Protein AF-A0A379ZJM3-F1 (afdb_monomer_lite)

Structure (mmCIF, N/CA/C/O backbone):
data_AF-A0A379ZJM3-F1
#
_entry.id   AF-A0A379ZJM3-F1
#
loop_
_atom_site.group_PDB
_atom_site.id
_atom_site.type_symbol
_atom_site.label_atom_id
_atom_site.label_alt_id
_atom_site.label_comp_id
_atom_site.label_asym_id
_atom_site.label_entity_id
_atom_site.label_seq_id
_atom_site.pdbx_PDB_ins_code
_atom_site.Cartn_x
_atom_site.Cartn_y
_atom_site.Cartn_z
_atom_site.occupancy
_atom_site.B_iso_or_equiv
_atom_site.auth_seq_id
_atom_site.auth_comp_id
_atom_site.auth_asym_id
_atom_site.auth_atom_id
_atom_site.pdbx_PDB_model_num
ATOM 1 N N . MET A 1 1 ? -1.867 11.085 25.553 1.00 78.88 1 MET A N 1
ATOM 2 C CA . MET A 1 1 ? -3.100 10.285 25.477 1.00 78.88 1 MET A CA 1
ATOM 3 C C . MET A 1 1 ? -3.961 10.711 26.649 1.00 78.88 1 MET A C 1
ATOM 5 O O . MET A 1 1 ? -3.489 10.621 27.779 1.00 78.88 1 MET A O 1
ATOM 9 N N . GLN A 1 2 ? -5.119 11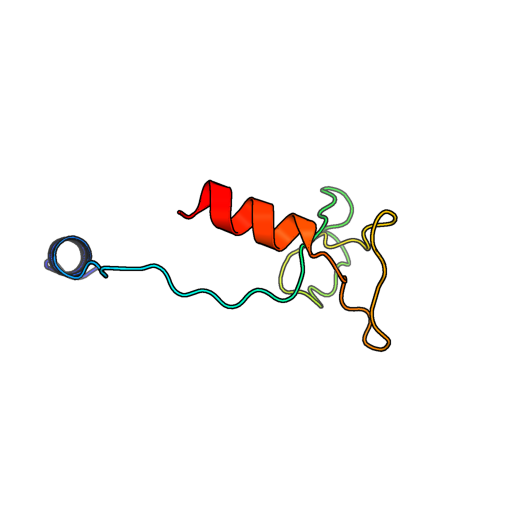.308 26.382 1.00 95.62 2 GLN A N 1
ATOM 10 C CA . GLN A 1 2 ? -6.080 11.685 27.415 1.00 95.62 2 GLN A CA 1
ATOM 11 C C . GLN A 1 2 ? -6.715 10.423 28.018 1.00 95.62 2 GLN A C 1
ATOM 13 O O . GLN A 1 2 ? -6.724 9.379 27.359 1.00 95.62 2 GLN A O 1
ATOM 18 N N . PRO A 1 3 ? -7.250 10.487 29.252 1.00 96.88 3 PRO A N 1
ATOM 19 C CA . PRO A 1 3 ? -7.751 9.305 29.955 1.00 96.88 3 PRO A CA 1
ATOM 20 C C . PRO A 1 3 ? -8.793 8.477 29.179 1.00 96.88 3 PRO A C 1
ATOM 22 O O . PRO A 1 3 ? -8.880 7.273 29.395 1.00 96.88 3 PRO A O 1
ATOM 25 N N . GLN A 1 4 ? -9.558 9.091 28.268 1.00 96.94 4 GLN A N 1
ATOM 26 C CA . GLN A 1 4 ? -10.636 8.440 27.510 1.00 96.94 4 GLN A CA 1
ATOM 27 C C . GLN A 1 4 ? -10.256 8.010 26.083 1.00 96.94 4 GLN A C 1
ATOM 29 O O . GLN A 1 4 ? -11.036 7.291 25.459 1.00 96.94 4 GLN A O 1
ATOM 34 N N . ASP A 1 5 ? -9.082 8.386 25.560 1.00 97.88 5 ASP A N 1
ATOM 35 C CA . ASP A 1 5 ? -8.728 8.151 24.146 1.00 97.88 5 ASP A CA 1
ATOM 36 C C . ASP A 1 5 ? -8.845 6.668 23.759 1.00 97.88 5 ASP A C 1
ATOM 38 O O . ASP A 1 5 ? -9.415 6.321 22.727 1.00 97.88 5 ASP A O 1
ATOM 42 N N . ALA A 1 6 ? -8.340 5.772 24.614 1.00 97.44 6 ALA A N 1
ATOM 43 C CA . ALA A 1 6 ? -8.342 4.336 24.346 1.00 97.44 6 ALA A CA 1
ATOM 44 C C . ALA A 1 6 ? -9.757 3.738 24.304 1.00 97.44 6 ALA A C 1
ATOM 46 O O . ALA A 1 6 ? -10.004 2.794 23.553 1.00 97.44 6 ALA A O 1
ATOM 47 N N . GLN A 1 7 ? -10.680 4.274 25.108 1.00 97.50 7 GLN A N 1
ATOM 48 C CA . GLN A 1 7 ? -12.074 3.839 25.106 1.00 97.50 7 GLN A CA 1
ATOM 49 C C . GLN A 1 7 ? -12.790 4.342 23.851 1.00 97.50 7 GLN A C 1
ATOM 51 O O . GLN A 1 7 ? -13.415 3.546 23.156 1.00 97.50 7 GLN A O 1
ATOM 56 N N . ILE A 1 8 ? -12.616 5.625 23.516 1.00 97.62 8 ILE A N 1
ATOM 57 C CA . ILE A 1 8 ? -13.216 6.245 22.326 1.00 97.62 8 ILE A CA 1
ATOM 58 C C . ILE A 1 8 ? -12.799 5.499 21.052 1.00 97.62 8 ILE A C 1
ATOM 60 O O . ILE A 1 8 ? -13.649 5.169 20.231 1.00 97.62 8 ILE A O 1
ATOM 64 N N . LEU A 1 9 ? -11.510 5.172 20.899 1.00 96.69 9 LEU A N 1
ATOM 65 C CA . LEU A 1 9 ? -11.017 4.424 19.734 1.00 96.69 9 LEU A CA 1
ATOM 66 C C . LEU A 1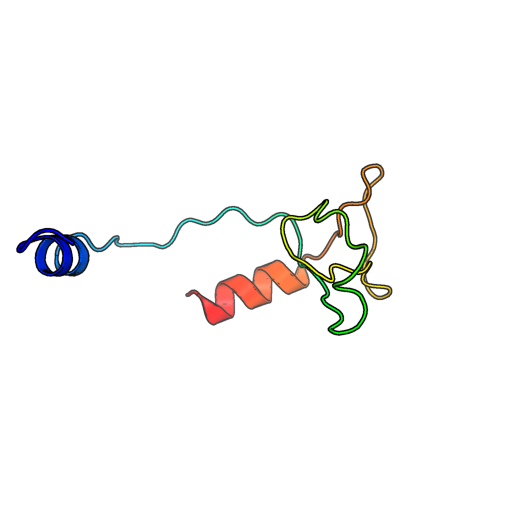 9 ? -11.561 2.992 19.665 1.00 96.69 9 LEU A C 1
ATOM 68 O O . LEU A 1 9 ? -11.782 2.480 18.572 1.00 96.69 9 LEU A O 1
ATOM 72 N N . ARG A 1 10 ? -11.770 2.339 20.815 1.00 95.88 10 ARG A N 1
ATOM 73 C CA . ARG A 1 10 ? -12.337 0.983 20.868 1.00 95.88 10 ARG A CA 1
ATOM 74 C C . ARG A 1 10 ? -13.819 0.968 20.495 1.00 95.88 10 ARG A C 1
ATOM 76 O O . ARG A 1 10 ? -14.278 -0.007 19.912 1.00 95.88 10 ARG A O 1
ATOM 83 N N . GLU A 1 11 ? -14.560 2.001 20.879 1.00 97.19 11 GLU A N 1
ATOM 84 C CA . GLU A 1 11 ? -16.003 2.097 20.638 1.00 97.19 11 GLU A CA 1
ATOM 85 C C . GLU A 1 11 ? -16.326 2.679 19.249 1.00 97.19 11 GLU A C 1
ATOM 87 O O . GLU A 1 11 ? -17.360 2.351 18.675 1.00 97.19 11 GLU A O 1
ATOM 92 N N . GLY A 1 12 ? -15.436 3.497 18.676 1.00 96.19 12 GLY A N 1
ATOM 93 C CA . GLY A 1 12 ? -15.606 4.163 17.378 1.00 96.19 12 GLY A CA 1
ATOM 94 C C . GLY A 1 12 ? -15.186 3.347 16.148 1.00 96.19 12 GLY A C 1
ATOM 95 O O . GLY A 1 12 ? -14.552 3.901 15.250 1.00 96.19 12 GLY A O 1
ATOM 96 N N . CYS A 1 13 ? -15.493 2.049 16.096 1.00 95.38 13 CYS A N 1
ATOM 97 C CA . CYS A 1 13 ? -15.151 1.186 14.955 1.00 95.38 13 CYS A CA 1
ATOM 98 C C . CYS A 1 13 ? -16.058 1.428 13.732 1.00 95.38 13 CYS A C 1
ATOM 100 O O . CYS A 1 13 ? -17.235 1.752 13.875 1.00 95.38 13 CYS A O 1
ATOM 102 N N . THR A 1 14 ? -15.520 1.225 12.525 1.00 94.25 14 THR A N 1
ATOM 103 C CA . THR A 1 14 ? -16.261 1.330 11.256 1.00 94.25 14 THR A CA 1
ATOM 104 C C . THR A 1 14 ? -16.717 -0.039 10.745 1.00 94.25 14 THR A C 1
ATOM 106 O O . THR A 1 14 ? -16.078 -1.054 11.016 1.00 94.25 14 THR A O 1
ATOM 109 N N . ASP A 1 15 ? -17.793 -0.071 9.951 1.00 95.50 15 ASP A N 1
ATOM 110 C CA . ASP A 1 15 ? -18.307 -1.311 9.338 1.00 95.50 15 ASP A CA 1
ATOM 111 C C . ASP A 1 15 ? -17.459 -1.806 8.156 1.00 95.50 15 ASP A C 1
ATOM 113 O O . ASP A 1 15 ? -17.555 -2.958 7.738 1.00 95.50 15 ASP A O 1
ATOM 117 N N . TYR A 1 16 ? -16.642 -0.923 7.582 1.00 93.12 16 TYR A N 1
ATOM 118 C CA . TYR A 1 16 ? -15.746 -1.234 6.478 1.00 93.12 16 TYR A CA 1
ATOM 119 C C . TYR A 1 16 ? -14.465 -0.406 6.567 1.00 93.12 16 TYR A C 1
ATOM 121 O O . TYR A 1 16 ? -14.426 0.660 7.191 1.00 93.12 16 TYR A O 1
ATOM 129 N N . ILE A 1 17 ? -13.422 -0.894 5.900 1.00 93.50 17 ILE A N 1
ATOM 130 C CA . ILE A 1 17 ? -12.156 -0.184 5.735 1.00 93.50 17 ILE A CA 1
ATOM 131 C C . ILE A 1 17 ? -12.100 0.346 4.304 1.00 93.50 17 ILE A C 1
ATOM 133 O O . ILE A 1 17 ? -11.942 -0.408 3.346 1.00 93.50 17 ILE A O 1
ATOM 137 N N . GLY A 1 18 ? -12.249 1.661 4.160 1.00 93.31 18 GLY A N 1
ATOM 138 C CA . GLY A 1 18 ? -11.989 2.355 2.904 1.00 93.31 18 GLY A CA 1
ATOM 139 C C . GLY A 1 18 ? -10.514 2.729 2.805 1.00 93.31 18 GLY A C 1
ATOM 140 O O . GLY A 1 18 ? -9.972 3.343 3.722 1.00 93.31 18 GLY A O 1
ATOM 141 N N . PHE A 1 19 ? -9.866 2.392 1.692 1.00 93.44 19 PHE A N 1
ATOM 142 C CA . PHE A 1 19 ? -8.499 2.825 1.418 1.00 93.44 19 PHE A CA 1
ATOM 143 C C . PHE A 1 19 ? -8.314 3.178 -0.055 1.00 93.44 19 PHE A C 1
ATOM 145 O O . PHE A 1 19 ? -8.947 2.609 -0.944 1.00 93.44 19 PHE A O 1
ATOM 152 N N . SER A 1 20 ? -7.417 4.127 -0.304 1.00 93.94 20 SER A N 1
ATOM 153 C CA . SER A 1 20 ? -7.015 4.528 -1.648 1.00 93.94 20 SER A CA 1
ATOM 154 C C . SER A 1 20 ? -5.788 3.726 -2.059 1.00 93.94 20 SER A C 1
ATOM 156 O O . SER A 1 20 ? -4.748 3.815 -1.408 1.00 93.94 20 SER A O 1
ATOM 158 N N . TYR A 1 21 ? -5.892 2.965 -3.145 1.00 94.00 21 TYR A N 1
ATOM 159 C CA . TYR A 1 21 ? -4.771 2.221 -3.711 1.00 94.00 21 TYR A CA 1
ATOM 160 C C . TYR A 1 21 ? -4.410 2.771 -5.087 1.00 94.00 21 TYR A C 1
ATOM 162 O O . TYR A 1 21 ? -5.267 2.867 -5.963 1.00 94.00 21 TYR A O 1
ATOM 170 N N . TYR A 1 22 ? -3.130 3.082 -5.277 1.00 92.44 22 TYR A N 1
ATOM 171 C CA . TYR A 1 22 ? -2.578 3.500 -6.567 1.00 92.44 22 TYR A CA 1
ATOM 172 C C . TYR A 1 22 ? -1.476 2.552 -7.034 1.00 92.44 22 TYR A C 1
ATOM 174 O O . TYR A 1 22 ? -1.469 2.146 -8.192 1.00 92.44 22 TYR A O 1
ATOM 182 N N . MET A 1 23 ? -0.561 2.189 -6.133 1.00 92.62 23 MET A N 1
ATOM 183 C CA . MET A 1 23 ? 0.609 1.381 -6.454 1.00 92.62 23 MET A CA 1
ATOM 184 C C . MET A 1 23 ? 1.193 0.691 -5.219 1.00 92.62 23 MET A C 1
ATOM 186 O O . MET A 1 23 ? 0.907 1.085 -4.087 1.00 92.62 23 MET A O 1
ATOM 190 N N . SER A 1 24 ? 2.043 -0.312 -5.438 1.00 92.25 24 SER A N 1
ATOM 191 C CA . SER A 1 24 ? 2.902 -0.893 -4.403 1.00 92.25 24 SER A CA 1
ATOM 192 C C . SER A 1 24 ? 4.286 -0.230 -4.386 1.00 92.25 24 SER A C 1
ATOM 194 O O . SER A 1 24 ? 4.726 0.359 -5.374 1.00 92.25 24 SER A O 1
ATOM 196 N N . ASN A 1 25 ? 4.979 -0.342 -3.250 1.00 91.44 25 ASN A N 1
ATOM 197 C CA . ASN A 1 25 ? 6.354 0.121 -3.079 1.00 91.44 25 ASN A CA 1
ATOM 198 C C . ASN A 1 25 ? 7.284 -1.075 -2.865 1.00 91.44 25 ASN A C 1
ATOM 200 O O . ASN A 1 25 ? 6.999 -1.937 -2.032 1.00 91.44 25 ASN A O 1
ATOM 204 N N . ALA A 1 26 ? 8.412 -1.100 -3.576 1.00 91.50 26 ALA A N 1
ATOM 205 C CA . ALA A 1 26 ? 9.521 -1.995 -3.272 1.00 91.50 26 ALA A CA 1
ATOM 206 C C . ALA A 1 26 ? 10.551 -1.236 -2.430 1.00 91.50 26 ALA A C 1
ATOM 208 O O . ALA A 1 26 ? 10.886 -0.091 -2.729 1.00 91.50 26 ALA A O 1
ATOM 209 N N . LEU A 1 27 ? 11.025 -1.867 -1.357 1.00 90.38 27 LEU A N 1
ATOM 210 C CA . LEU A 1 27 ? 11.963 -1.265 -0.414 1.00 90.38 27 LEU A CA 1
ATOM 211 C C . LEU A 1 27 ? 13.248 -2.083 -0.359 1.00 90.38 27 LEU A C 1
ATOM 213 O O . LEU A 1 27 ? 13.207 -3.314 -0.323 1.00 90.38 27 LEU A O 1
ATOM 217 N N . GLN A 1 28 ? 14.381 -1.391 -0.301 1.00 90.19 28 GLN A N 1
ATOM 218 C CA . GLN A 1 28 ? 15.695 -1.997 -0.149 1.00 90.19 28 GLN A CA 1
ATOM 219 C C . GLN A 1 28 ? 16.430 -1.367 1.039 1.00 90.19 28 GLN A C 1
ATOM 221 O O . GLN A 1 28 ? 16.627 -0.156 1.101 1.00 90.19 28 GLN A O 1
ATOM 226 N N . ALA A 1 29 ? 16.861 -2.198 1.991 1.00 88.94 29 ALA A N 1
ATOM 227 C CA . ALA A 1 29 ? 17.414 -1.729 3.265 1.00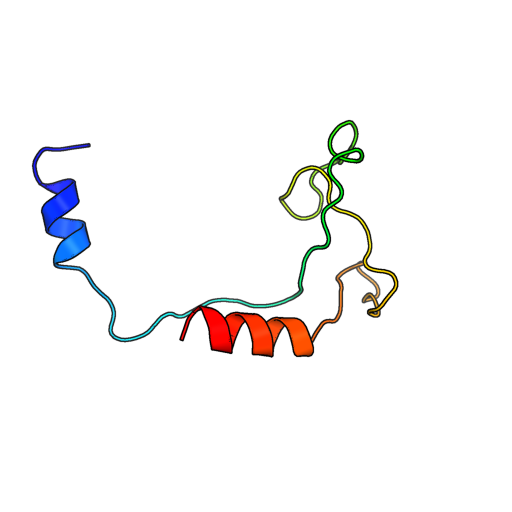 88.94 29 ALA A CA 1
ATOM 228 C C . ALA A 1 29 ? 18.689 -0.875 3.118 1.00 88.94 29 ALA A C 1
ATOM 230 O O . ALA A 1 29 ? 18.902 0.050 3.892 1.00 88.94 29 ALA A O 1
ATOM 231 N N . ASN A 1 30 ? 19.525 -1.149 2.113 1.00 88.38 30 ASN A N 1
ATOM 232 C CA . ASN A 1 30 ? 20.749 -0.388 1.839 1.00 88.38 30 ASN A CA 1
ATOM 233 C C . ASN A 1 30 ? 20.541 0.812 0.897 1.00 88.38 30 ASN A C 1
ATOM 235 O O . ASN A 1 30 ? 21.522 1.440 0.518 1.00 88.38 30 ASN A O 1
ATOM 239 N N . ALA A 1 31 ? 19.299 1.128 0.516 1.00 83.62 31 ALA A N 1
ATOM 240 C CA . ALA A 1 31 ? 18.959 2.301 -0.297 1.00 83.62 31 ALA A CA 1
ATOM 241 C C . ALA A 1 31 ? 18.348 3.447 0.537 1.00 83.62 31 ALA A C 1
ATOM 243 O O .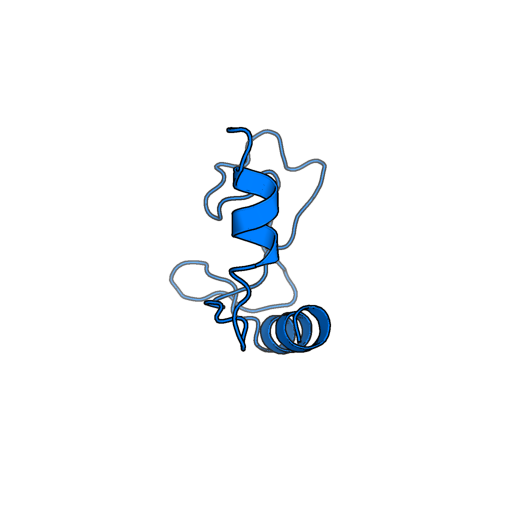 ALA A 1 31 ? 17.844 4.420 -0.015 1.00 83.62 31 ALA A O 1
ATOM 244 N N . VAL A 1 32 ? 18.338 3.317 1.868 1.00 80.88 32 VAL A N 1
ATOM 245 C CA . VAL A 1 32 ? 17.738 4.296 2.790 1.00 80.88 32 VAL A CA 1
ATOM 246 C C . VAL A 1 32 ? 18.506 5.619 2.779 1.00 80.88 32 VAL A C 1
ATOM 248 O O . VAL A 1 32 ? 17.903 6.690 2.721 1.00 80.88 32 VAL A O 1
ATOM 251 N N . GLU A 1 33 ? 19.837 5.553 2.799 1.00 75.50 33 GLU A N 1
ATOM 252 C CA . GLU A 1 33 ? 20.694 6.730 2.679 1.00 75.50 33 GLU A CA 1
ATOM 253 C C . GLU A 1 33 ? 20.654 7.256 1.239 1.00 75.50 33 GLU A C 1
ATOM 255 O O . GLU A 1 33 ? 21.063 6.576 0.302 1.00 75.50 33 GLU A O 1
ATOM 260 N N . GLY A 1 34 ? 20.135 8.472 1.060 1.00 65.56 34 GLY A N 1
ATOM 261 C CA . GLY A 1 34 ? 20.010 9.113 -0.252 1.00 65.56 34 GLY A CA 1
ATOM 262 C C . GLY A 1 34 ? 18.671 8.895 -0.958 1.00 65.56 34 GLY A C 1
ATOM 263 O O . GLY A 1 34 ? 18.462 9.492 -2.012 1.00 65.56 34 GLY A O 1
ATOM 264 N N . SER A 1 35 ? 17.739 8.119 -0.386 1.00 68.88 35 SER A N 1
ATOM 265 C CA . SER A 1 35 ? 16.359 8.129 -0.880 1.00 68.88 35 SER A CA 1
ATOM 266 C C . SER A 1 35 ? 15.726 9.489 -0.582 1.00 68.88 35 SER A C 1
ATOM 268 O O . SER A 1 35 ? 15.697 9.926 0.568 1.00 68.88 35 SER A O 1
ATOM 270 N N . ASP A 1 36 ? 15.205 10.145 -1.612 1.00 64.50 36 ASP A N 1
ATOM 271 C CA . ASP A 1 36 ? 14.494 11.426 -1.511 1.00 64.50 36 ASP A CA 1
ATOM 272 C C . ASP A 1 36 ? 13.089 11.283 -0.901 1.00 64.50 36 ASP A C 1
ATOM 274 O O . ASP A 1 36 ? 12.382 12.270 -0.702 1.00 64.50 36 ASP A O 1
ATOM 278 N N . GLY A 1 37 ? 12.675 10.048 -0.596 1.00 61.97 37 GLY A N 1
ATOM 279 C CA . GLY A 1 37 ? 11.346 9.752 -0.091 1.00 61.97 37 GLY A CA 1
ATOM 280 C C . GLY A 1 37 ? 10.252 10.150 -1.078 1.00 61.97 37 GLY A C 1
ATOM 281 O O . GLY A 1 37 ? 9.134 10.393 -0.630 1.00 61.97 37 GLY A O 1
ATOM 282 N N . MET A 1 38 ? 10.529 10.197 -2.393 1.00 56.06 38 MET A N 1
ATOM 283 C CA . MET A 1 38 ? 9.582 10.641 -3.434 1.00 56.06 38 MET A CA 1
ATOM 284 C C . MET A 1 38 ? 8.264 9.841 -3.450 1.00 56.06 38 MET A C 1
ATOM 286 O O . MET A 1 38 ? 7.278 10.278 -4.034 1.00 56.06 38 MET A O 1
ATOM 290 N N . PHE A 1 39 ? 8.203 8.719 -2.722 1.00 62.22 39 PHE A N 1
ATOM 291 C CA . PHE A 1 39 ? 6.992 7.924 -2.487 1.00 62.22 39 PHE A CA 1
ATOM 292 C C . PHE A 1 39 ? 6.668 7.674 -1.003 1.00 62.22 39 PHE A C 1
ATOM 294 O O . PHE A 1 39 ? 5.951 6.733 -0.673 1.00 62.22 39 PHE A O 1
ATOM 301 N N . GLY A 1 40 ? 7.193 8.505 -0.099 1.00 63.88 40 GLY A N 1
ATOM 302 C CA . GLY A 1 40 ? 6.856 8.526 1.328 1.00 63.88 40 GLY A CA 1
ATOM 303 C C . GLY A 1 40 ? 7.573 7.497 2.208 1.00 63.88 40 GLY A C 1
ATOM 304 O O . GLY A 1 40 ? 7.328 7.474 3.411 1.00 63.88 40 GLY A O 1
ATOM 305 N N . PHE A 1 41 ? 8.465 6.669 1.651 1.00 70.44 41 PHE A N 1
ATOM 306 C CA . PHE A 1 41 ? 9.166 5.617 2.397 1.00 70.44 41 PHE A CA 1
ATOM 307 C C . PHE A 1 41 ? 10.677 5.636 2.130 1.00 70.44 41 PHE A C 1
ATOM 309 O O . PHE A 1 41 ? 11.080 5.581 0.964 1.00 70.44 41 PHE A O 1
ATOM 316 N N . PRO A 1 42 ? 11.518 5.675 3.179 1.00 82.88 42 PRO A N 1
ATOM 317 C CA . PRO A 1 42 ? 12.960 5.546 3.023 1.00 82.88 42 PRO A CA 1
ATOM 318 C C . PRO A 1 42 ? 13.343 4.210 2.376 1.00 82.88 42 PRO A C 1
ATOM 320 O O . PRO A 1 42 ? 12.797 3.165 2.733 1.00 82.88 42 PRO A O 1
ATOM 323 N N . GLY A 1 43 ? 14.290 4.238 1.439 1.00 85.88 43 GLY A N 1
ATOM 324 C CA . GLY A 1 43 ? 14.748 3.040 0.728 1.00 85.88 43 GLY A CA 1
ATOM 325 C C . GLY A 1 43 ? 13.820 2.551 -0.383 1.00 85.88 43 GLY A C 1
ATOM 326 O O . GLY A 1 43 ? 13.935 1.399 -0.798 1.00 85.88 43 GLY A O 1
ATOM 327 N N . ASN A 1 44 ? 12.900 3.393 -0.861 1.00 87.38 44 ASN A N 1
ATOM 328 C CA . ASN A 1 44 ? 12.092 3.095 -2.041 1.00 87.38 44 ASN A CA 1
ATOM 329 C C . ASN A 1 44 ? 12.967 2.892 -3.282 1.00 87.38 44 ASN A C 1
ATOM 331 O O . ASN A 1 44 ? 13.828 3.717 -3.584 1.00 87.38 44 ASN A O 1
ATOM 335 N N . VAL A 1 45 ? 12.728 1.793 -3.994 1.00 88.44 45 VAL A N 1
ATOM 336 C CA . VAL A 1 45 ? 13.406 1.457 -5.246 1.00 88.44 45 VAL A CA 1
ATOM 337 C C . VAL A 1 45 ? 12.380 1.075 -6.318 1.00 88.44 45 VAL A C 1
ATOM 339 O O . VAL A 1 45 ? 11.338 0.497 -5.993 1.00 88.44 45 VAL A O 1
ATOM 342 N N . PRO A 1 46 ? 12.650 1.347 -7.610 1.00 89.12 46 PRO A N 1
ATOM 343 C CA . PRO A 1 46 ? 11.787 0.886 -8.689 1.00 89.12 46 PRO A CA 1
ATOM 344 C C . PRO A 1 46 ? 11.664 -0.639 -8.696 1.00 89.12 46 PRO A C 1
ATOM 346 O O . PRO A 1 46 ? 12.663 -1.354 -8.616 1.00 89.12 46 PRO A O 1
ATOM 349 N N . ASN A 1 47 ? 10.440 -1.144 -8.833 1.00 92.94 47 ASN A N 1
ATOM 350 C CA . ASN A 1 47 ? 10.201 -2.574 -8.963 1.00 92.94 47 ASN A CA 1
ATOM 351 C C . ASN A 1 47 ? 10.389 -2.996 -10.437 1.00 92.94 47 ASN A C 1
ATOM 353 O O . ASN A 1 47 ? 9.580 -2.599 -11.274 1.00 92.94 47 ASN A O 1
ATOM 357 N N . PRO A 1 48 ? 11.403 -3.816 -10.783 1.00 93.94 48 PRO A N 1
ATOM 358 C CA . PRO A 1 48 ? 11.682 -4.178 -12.175 1.00 93.94 48 PRO A CA 1
ATOM 359 C C . PRO A 1 48 ? 10.638 -5.128 -12.787 1.00 93.94 48 PRO A C 1
ATOM 361 O O . PRO A 1 48 ? 10.687 -5.400 -13.985 1.00 93.94 48 PRO A O 1
ATOM 364 N N . TYR A 1 49 ? 9.714 -5.658 -11.980 1.00 95.88 49 TYR A N 1
ATOM 365 C CA . TYR A 1 49 ? 8.722 -6.648 -12.404 1.00 95.88 49 TYR A CA 1
ATOM 366 C C . TYR A 1 49 ? 7.372 -6.044 -12.795 1.00 95.88 49 TYR A C 1
ATOM 368 O O . TYR A 1 49 ? 6.497 -6.768 -13.271 1.00 95.88 49 TYR A O 1
ATOM 376 N N . VAL A 1 50 ? 7.184 -4.739 -12.605 1.00 95.56 50 VAL A N 1
ATOM 377 C CA . VAL A 1 50 ? 5.950 -4.040 -12.973 1.00 95.56 50 VAL A CA 1
ATOM 378 C C . VAL A 1 50 ? 6.274 -2.815 -13.823 1.00 95.56 50 VAL A C 1
ATOM 380 O O . VAL A 1 50 ? 7.403 -2.330 -13.857 1.00 95.56 50 VAL A O 1
ATOM 383 N N . LYS A 1 51 ? 5.289 -2.356 -14.595 1.00 95.88 51 LYS A N 1
ATOM 384 C CA . LYS A 1 51 ? 5.453 -1.176 -15.452 1.00 95.88 51 LYS A CA 1
ATOM 385 C C . LYS A 1 51 ? 5.313 0.092 -14.618 1.00 95.88 51 LYS A C 1
ATOM 387 O O . LYS A 1 51 ? 4.630 0.073 -13.603 1.00 95.88 51 LYS A O 1
ATOM 392 N N . ALA A 1 52 ? 5.874 1.195 -15.100 1.00 94.19 52 ALA A N 1
ATOM 393 C CA . ALA A 1 52 ? 5.629 2.520 -14.549 1.00 94.19 52 ALA A CA 1
ATOM 394 C C . ALA A 1 52 ? 4.794 3.372 -15.517 1.00 94.19 52 ALA A C 1
ATOM 396 O O . ALA A 1 52 ? 4.844 3.168 -16.732 1.00 94.19 52 ALA A O 1
ATOM 397 N N . SER A 1 53 ? 4.022 4.310 -14.973 1.00 93.19 53 SER A N 1
ATOM 398 C CA . SER A 1 53 ? 3.367 5.371 -15.737 1.00 93.19 53 SER A CA 1
ATOM 399 C C . SER A 1 53 ? 4.379 6.416 -16.218 1.00 93.19 53 SER A C 1
ATOM 401 O O . SER A 1 53 ? 5.531 6.429 -15.779 1.00 93.19 53 SER A O 1
ATOM 403 N N . ASP A 1 54 ? 3.927 7.356 -17.049 1.00 94.12 54 ASP A N 1
ATOM 404 C CA . ASP A 1 54 ? 4.749 8.486 -17.514 1.00 94.12 54 ASP A CA 1
ATOM 405 C C . ASP A 1 54 ? 5.233 9.392 -16.363 1.00 94.12 54 ASP A C 1
ATOM 407 O O . ASP A 1 54 ? 6.221 10.107 -16.500 1.00 94.12 54 ASP A O 1
ATOM 411 N N . TRP A 1 55 ? 4.571 9.324 -15.203 1.00 88.00 55 TRP A N 1
ATOM 412 C CA . TRP A 1 55 ? 4.951 10.027 -13.972 1.00 88.00 55 TRP A CA 1
ATOM 413 C C . TRP A 1 55 ? 5.809 9.172 -13.026 1.00 88.00 55 TRP A C 1
ATOM 415 O O . TRP A 1 55 ? 6.038 9.554 -11.880 1.00 88.00 55 TRP A O 1
ATOM 425 N N . GLY A 1 56 ? 6.262 7.997 -13.474 1.00 87.50 56 GLY A N 1
ATOM 426 C CA . GLY A 1 56 ? 7.108 7.094 -12.692 1.00 87.50 56 GLY A CA 1
ATOM 427 C C . GLY A 1 56 ? 6.369 6.282 -11.623 1.00 87.50 56 GLY A C 1
ATOM 428 O O . GLY A 1 56 ? 7.019 5.637 -10.803 1.00 87.50 56 GLY A O 1
ATOM 429 N N . TRP A 1 57 ? 5.031 6.287 -11.608 1.00 89.44 57 TRP A N 1
ATOM 430 C CA . TRP A 1 57 ? 4.246 5.510 -10.640 1.00 89.44 57 TRP A CA 1
ATOM 431 C C . TRP A 1 57 ? 4.131 4.059 -11.081 1.00 89.44 57 TRP A C 1
ATOM 433 O O . TRP A 1 57 ? 3.781 3.790 -12.229 1.00 89.44 57 TRP A O 1
ATOM 443 N N . GLN A 1 58 ? 4.384 3.128 -10.167 1.00 92.62 58 GLN A N 1
ATOM 444 C CA . GLN A 1 58 ? 4.295 1.699 -10.454 1.00 92.62 58 GLN A CA 1
ATOM 445 C C . GLN A 1 58 ? 2.838 1.303 -10.747 1.00 92.62 58 GLN A C 1
ATOM 447 O O . GLN A 1 58 ? 1.914 1.702 -10.046 1.00 92.62 58 GLN A O 1
ATOM 452 N N . ILE A 1 59 ? 2.617 0.502 -11.784 1.00 96.19 59 ILE A N 1
ATOM 453 C CA . ILE A 1 59 ? 1.300 0.000 -12.183 1.00 96.19 59 ILE A CA 1
ATOM 454 C C . ILE A 1 59 ? 1.209 -1.453 -11.726 1.00 96.19 59 ILE A C 1
ATOM 456 O O . ILE A 1 59 ? 1.670 -2.363 -12.419 1.00 96.19 59 ILE A O 1
ATOM 460 N N . ASP A 1 60 ? 0.615 -1.664 -10.551 1.00 96.81 60 ASP A N 1
ATOM 461 C CA . ASP A 1 60 ? 0.546 -2.975 -9.901 1.00 96.81 60 ASP A CA 1
ATOM 462 C C . ASP A 1 60 ? -0.899 -3.379 -9.535 1.00 96.81 60 ASP A C 1
ATOM 464 O O . ASP A 1 60 ? -1.366 -3.139 -8.422 1.00 96.81 60 ASP A O 1
ATOM 468 N N . PRO A 1 61 ? -1.642 -4.026 -10.451 1.00 96.50 61 PRO A N 1
ATOM 469 C CA . PRO A 1 61 ? -2.988 -4.511 -10.150 1.00 96.50 61 PRO A CA 1
ATOM 470 C C . PRO A 1 61 ? -3.000 -5.719 -9.196 1.00 96.50 61 PRO A C 1
ATOM 472 O O . PRO A 1 61 ? -4.014 -5.981 -8.548 1.00 96.50 61 PRO A O 1
ATOM 475 N N . VAL A 1 62 ? -1.899 -6.475 -9.097 1.00 97.06 62 VAL A N 1
ATOM 476 C CA . VAL A 1 62 ? -1.813 -7.645 -8.207 1.00 97.06 62 VAL A CA 1
ATOM 477 C C . VAL A 1 62 ? -1.603 -7.197 -6.763 1.00 97.06 62 VAL A C 1
ATOM 479 O O . VAL A 1 62 ? -2.191 -7.780 -5.852 1.00 97.06 62 VAL A O 1
ATOM 482 N N . GLY A 1 63 ? -0.852 -6.115 -6.556 1.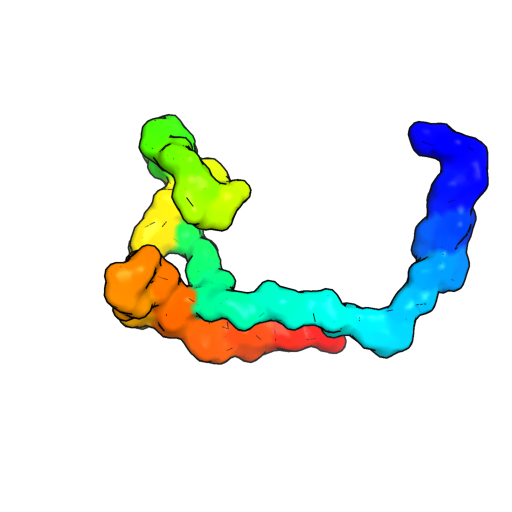00 95.75 63 GLY A N 1
ATOM 483 C CA . GLY A 1 63 ? -0.699 -5.481 -5.254 1.00 95.75 63 GLY A CA 1
ATOM 484 C C . GLY A 1 63 ? -2.037 -5.061 -4.639 1.00 95.75 63 GLY A C 1
ATOM 485 O O . GLY A 1 63 ? -2.250 -5.326 -3.459 1.00 95.75 63 GLY A O 1
ATOM 486 N N . LEU A 1 64 ? -2.987 -4.534 -5.428 1.00 96.31 64 LEU A N 1
ATOM 487 C CA . LEU A 1 64 ? -4.345 -4.242 -4.938 1.00 96.31 64 LEU A CA 1
ATOM 488 C C . LEU A 1 64 ? -5.029 -5.500 -4.391 1.00 96.31 64 LEU A C 1
ATOM 490 O O . LEU A 1 64 ? -5.606 -5.481 -3.304 1.00 96.31 64 LEU A O 1
ATOM 494 N N . ARG A 1 65 ? -4.947 -6.613 -5.128 1.00 97.00 65 ARG A N 1
ATOM 495 C CA . ARG A 1 65 ? -5.504 -7.895 -4.678 1.00 97.00 65 ARG A CA 1
ATOM 496 C C . ARG A 1 65 ? -4.853 -8.355 -3.374 1.00 97.00 65 ARG A C 1
ATOM 498 O O . ARG A 1 65 ? -5.553 -8.867 -2.506 1.00 97.00 65 ARG A O 1
ATOM 505 N N . TYR A 1 66 ? -3.539 -8.195 -3.225 1.00 95.88 66 TYR A N 1
ATOM 506 C CA . TYR A 1 66 ? -2.852 -8.525 -1.974 1.00 95.88 66 TYR A CA 1
ATOM 507 C C . TYR A 1 66 ? -3.321 -7.646 -0.817 1.00 95.88 66 TYR A C 1
ATOM 509 O O . TYR A 1 66 ? -3.640 -8.185 0.236 1.00 95.88 66 TYR A O 1
ATOM 517 N N . SER A 1 67 ? -3.442 -6.332 -1.019 1.00 94.62 67 SER A N 1
ATOM 518 C CA . SER A 1 67 ? -3.966 -5.421 0.003 1.00 94.62 67 SER A CA 1
ATOM 519 C C . SER A 1 67 ? -5.375 -5.810 0.442 1.00 94.62 67 SER A C 1
ATOM 521 O O . SER A 1 67 ? -5.633 -5.885 1.639 1.00 94.62 67 SER A O 1
ATOM 523 N N . LEU A 1 68 ? -6.259 -6.134 -0.506 1.00 95.06 68 LEU A N 1
ATOM 524 C CA . LEU A 1 68 ? -7.618 -6.576 -0.192 1.00 95.06 68 LEU A CA 1
ATOM 525 C C . LEU A 1 68 ? -7.638 -7.893 0.595 1.00 95.06 68 LEU A C 1
ATOM 527 O O . LEU A 1 68 ? -8.384 -7.975 1.551 1.00 95.06 68 LEU A O 1
ATOM 531 N N . ASN A 1 69 ? -6.802 -8.881 0.257 1.00 94.94 69 ASN A N 1
ATOM 532 C CA . ASN A 1 69 ? -6.750 -10.155 0.998 1.00 94.94 69 ASN A CA 1
ATOM 533 C C . ASN A 1 69 ? -6.139 -10.046 2.405 1.00 94.94 69 ASN A C 1
ATOM 535 O O . ASN A 1 69 ? -6.264 -10.976 3.194 1.00 94.94 69 ASN A O 1
ATOM 539 N N . VAL A 1 70 ? -5.357 -8.997 2.673 1.00 92.62 70 VAL A N 1
ATOM 540 C CA . VAL A 1 70 ? -4.677 -8.813 3.966 1.00 92.62 70 VAL A CA 1
ATOM 541 C C . VAL A 1 70 ? -5.509 -7.949 4.909 1.00 92.62 70 VAL A C 1
ATOM 543 O O . VAL A 1 70 ? -5.486 -8.170 6.117 1.00 92.62 70 VAL A O 1
ATOM 546 N N . VAL A 1 71 ? -6.190 -6.937 4.369 1.00 80.44 71 VAL A N 1
ATOM 547 C CA . VAL A 1 71 ? -6.914 -5.920 5.147 1.00 80.44 71 VAL A CA 1
ATOM 548 C C . VAL A 1 71 ? -8.401 -6.263 5.308 1.00 80.44 71 VAL A C 1
ATOM 550 O O . VAL A 1 71 ? -9.041 -5.727 6.212 1.00 80.44 71 VAL A O 1
ATOM 553 N N . VAL A 1 72 ? -8.941 -7.156 4.470 1.00 63.56 72 VAL A N 1
ATOM 554 C CA . VAL A 1 72 ? -10.332 -7.644 4.503 1.00 63.56 72 VAL A CA 1
ATOM 555 C C . VAL A 1 72 ? -10.335 -9.156 4.682 1.00 63.56 72 VAL A C 1
ATOM 557 O O . VAL A 1 72 ? -11.162 -9.636 5.487 1.00 63.56 72 VAL A O 1
#

Radius of gyration: 17.01 Å; chains: 1; bounding box: 39×22×48 Å

Sequence (72 aa):
MQPQDAQILREGCTDYIGFSYYMSNALQANAVEGSDGMFGFPGNVPNPYVKASDWGWQIDPVGLRYSLNVVV

Organism: Serratia marces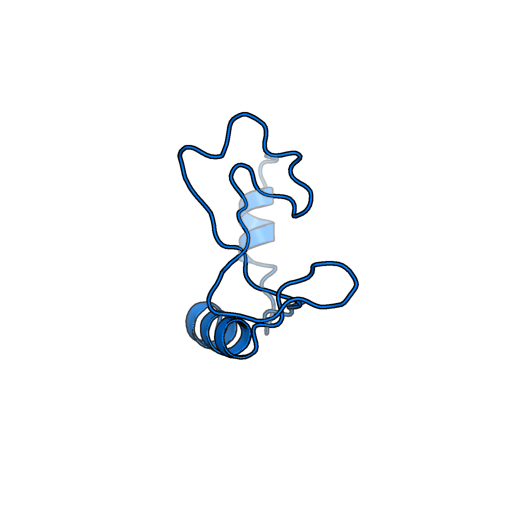cens (NCBI:txid615)

Secondary structure (DSSP, 8-state):
--TTHHHHHHH---SS---------EE-GGG-TT---TTSSTTEE--TTSEE-TTS-EE-HHHHHHHHHHH-

pLDDT: mean 88.92, std 10.55, range [56.06, 97.88]

Foldseek 3Di:
DPPCPVVCVVVPDDPDDDDDDDADWDADPVQQVPPPCPVVDRRTDDDPVFDADPVRGTHDPVVVVVCVVVRD

InterPro domains:
  IPR001360 Glycoside hydrolase family 1 [PF00232] (3-71)
  IPR017853 Glycoside hydrolase superfamily [SSF51445] (2-70)